Protein AF-A0A6J4TCE6-F1 (afdb_monomer)

Nearest PDB structures (foldseek):
  4rl4-assembly1_A  TM=4.981E-01  e=7.342E+00  Helicobacter pylori 26695

Solvent-accessible surface area (backbone atoms only — not comparable to full-atom values): 7378 Å² total; per-residue (Å²): 122,84,50,69,46,68,66,43,59,76,55,33,56,50,22,60,75,76,35,72,90,53,76,41,52,65,33,42,35,32,69,86,79,84,70,73,50,76,53,98,69,26,41,35,40,54,58,34,44,48,36,37,70,68,44,58,38,34,41,30,35,34,49,32,86,80,70,67,29,43,32,42,38,38,38,30,57,70,52,76,53,87,56,92,84,62,79,78,52,74,54,62,41,84,57,83,63,72,67,58,50,38,36,32,35,31,52,40,98,84,68,49,76,42,75,42,79,35,91,74,49,62,72,73,73,73,114

Secondary structure (DSSP, 8-state):
---EEES-HHHHHHHHHH-TTS--SEEEB------EEEETTEEEEEEEEEEBSS-EEEEEEEEETTS--EEEEEEEGGGGS--TT----PPPTTS---SEEEEEEEE-TTSSEEEEE-TT-TTTT--

pLDDT: mean 88.57, std 7.96, range [54.41, 96.56]

Radius of gyration: 15.17 Å; Cα contacts (8 Å, |Δi|>4): 244; chains: 1; bounding box: 32×31×37 Å

Sequence (127 aa):
KKGALLHYEPLRKIGELAFAKRNFDEIYFAELKDRFDIRDREIIINRMAIESTVLTLFIEGVYSLRGKTDISIQVPLSNIKSREDYLLKNKEGDAKGGASIFVRGTPGDDGNIKFKLDLFKKFRKKK

Organism: NCBI:txid481133

Foldseek 3Di:
DWDKDAQPPVVVVVCVVQPVPDDPRIKTWADDDDDWDDDPQKTFGDWAWIFILQFIKIKGWIDHPVQATKIKIWGAPCSNDDCPPPDRHGDGSPDDSPDTWIWIWGQDPVRHTDIDTDPPPVVVVVD

Mean predicted aligned error: 5.18 Å

Structure (mmCIF, N/CA/C/O backbone):
data_AF-A0A6J4TCE6-F1
#
_entry.id   AF-A0A6J4TCE6-F1
#
loop_
_atom_site.group_PDB
_atom_site.id
_atom_site.type_symbol
_atom_site.label_atom_id
_atom_site.label_alt_id
_atom_site.label_comp_id
_atom_site.label_asym_id
_atom_site.label_entity_id
_atom_site.label_seq_id
_atom_site.pdbx_PDB_ins_code
_atom_site.Cartn_x
_atom_site.Cartn_y
_atom_site.Cartn_z
_atom_site.occupancy
_atom_site.B_iso_or_equiv
_atom_site.auth_seq_id
_atom_site.auth_comp_id
_atom_site.auth_asym_id
_atom_site.auth_atom_id
_atom_site.pdbx_PDB_model_num
ATOM 1 N N . LYS A 1 1 ? -5.236 -18.633 -10.520 1.00 55.47 1 LYS A N 1
ATOM 2 C CA . LYS A 1 1 ? -5.986 -17.529 -11.189 1.00 55.47 1 LYS A CA 1
ATOM 3 C C . LYS A 1 1 ? -5.024 -16.357 -11.430 1.00 55.47 1 LYS A C 1
ATOM 5 O O . LYS A 1 1 ? -4.129 -16.201 -10.613 1.00 55.47 1 LYS A O 1
ATOM 10 N N . LYS A 1 2 ? -5.167 -15.574 -12.515 1.00 76.38 2 LYS A N 1
ATOM 11 C CA . LYS A 1 2 ? -4.295 -14.421 -12.846 1.00 76.38 2 LYS A CA 1
ATOM 12 C C . LYS A 1 2 ? -4.974 -13.108 -12.429 1.00 76.38 2 LYS A C 1
ATOM 14 O O . LYS A 1 2 ? -5.712 -12.533 -13.219 1.00 76.38 2 LYS A O 1
ATOM 19 N N . GLY A 1 3 ? -4.810 -12.693 -11.173 1.00 89.00 3 GLY A N 1
ATOM 20 C CA . GLY A 1 3 ? -5.338 -11.401 -10.716 1.00 89.00 3 GLY A CA 1
ATOM 21 C C . GLY A 1 3 ? -4.624 -10.254 -11.430 1.00 89.00 3 GLY A C 1
ATOM 22 O O . GLY A 1 3 ? -3.404 -10.320 -11.595 1.00 89.00 3 GLY A O 1
ATOM 23 N N . ALA A 1 4 ? -5.365 -9.231 -11.859 1.00 94.06 4 ALA A N 1
ATOM 24 C CA . ALA A 1 4 ? -4.794 -8.088 -12.561 1.00 94.06 4 ALA A CA 1
ATOM 25 C C . ALA A 1 4 ? -5.523 -6.777 -12.242 1.00 94.06 4 ALA A C 1
ATOM 27 O O . ALA A 1 4 ? -6.726 -6.774 -11.981 1.00 94.06 4 ALA A O 1
ATOM 28 N N . LEU A 1 5 ? -4.782 -5.672 -12.303 1.00 94.69 5 LEU A N 1
ATOM 29 C CA . LEU A 1 5 ? -5.320 -4.319 -12.413 1.00 94.69 5 LEU A CA 1
ATOM 30 C C . LEU A 1 5 ? -4.949 -3.790 -13.796 1.00 94.69 5 LEU A C 1
ATOM 32 O O . LEU A 1 5 ? -3.765 -3.668 -14.111 1.00 94.69 5 LEU A O 1
ATOM 36 N N . LEU A 1 6 ? -5.964 -3.506 -14.608 1.00 95.44 6 LEU A N 1
ATOM 37 C CA . LEU A 1 6 ? -5.809 -3.011 -15.973 1.00 95.44 6 LEU A CA 1
ATOM 38 C C . LEU A 1 6 ? -6.203 -1.537 -16.007 1.00 95.44 6 LEU A C 1
ATOM 40 O O . LEU A 1 6 ? -7.273 -1.175 -15.518 1.00 95.44 6 LEU A O 1
ATOM 44 N N . HIS A 1 7 ? -5.325 -0.698 -16.547 1.00 94.88 7 HIS A N 1
ATOM 45 C CA . HIS A 1 7 ? -5.497 0.745 -16.712 1.00 94.88 7 HIS A CA 1
ATOM 46 C C . HIS A 1 7 ? -5.972 1.464 -15.437 1.00 94.88 7 HIS A C 1
ATOM 48 O O . HIS A 1 7 ? -6.775 2.395 -15.479 1.00 94.88 7 HIS A O 1
ATOM 54 N N . TYR A 1 8 ? -5.485 1.028 -14.271 1.00 95.56 8 TYR A N 1
ATOM 55 C CA . TYR A 1 8 ? -5.890 1.603 -12.992 1.00 95.56 8 TYR A CA 1
ATOM 56 C C . TYR A 1 8 ? -5.174 2.936 -12.744 1.00 95.56 8 TYR A C 1
ATOM 58 O O . TYR A 1 8 ? -4.060 2.985 -1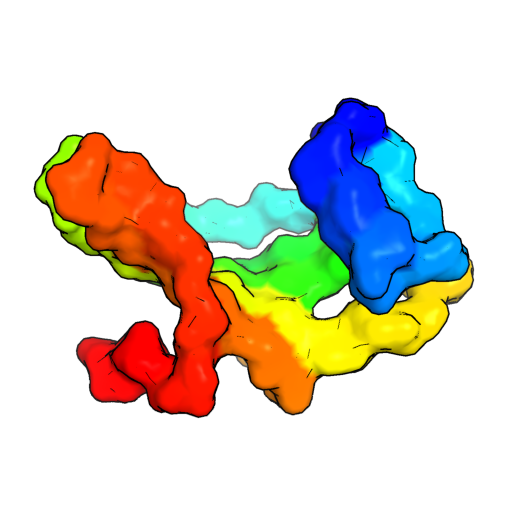2.217 1.00 95.56 8 TYR A O 1
ATOM 66 N N . GLU A 1 9 ? -5.851 4.020 -13.121 1.00 94.00 9 GLU A N 1
ATOM 67 C CA . GLU A 1 9 ? -5.364 5.404 -13.083 1.00 94.00 9 GLU A CA 1
ATOM 68 C C . GLU A 1 9 ? -4.566 5.792 -11.827 1.00 94.00 9 GLU A C 1
ATOM 70 O O . GLU A 1 9 ? -3.481 6.361 -11.972 1.00 94.00 9 GLU A O 1
ATOM 75 N N . PRO A 1 10 ? -5.006 5.473 -10.591 1.00 91.38 10 PRO A N 1
ATOM 76 C CA . PRO A 1 10 ? -4.239 5.844 -9.405 1.00 91.38 10 PRO A CA 1
ATOM 77 C C . PRO A 1 10 ? -2.820 5.261 -9.384 1.00 91.38 10 PRO A C 1
ATOM 79 O O . PRO A 1 10 ? -1.883 5.951 -8.990 1.00 91.38 10 PRO A O 1
ATOM 82 N N . LEU A 1 11 ? -2.639 4.012 -9.826 1.00 91.69 11 LEU A N 1
ATOM 83 C CA . LEU A 1 11 ? -1.314 3.389 -9.885 1.00 91.69 11 LEU A CA 1
ATOM 84 C C . LEU A 1 11 ? -0.503 3.858 -11.099 1.00 91.69 11 LEU A C 1
ATOM 86 O O . LEU A 1 11 ? 0.713 3.978 -10.970 1.00 91.69 11 LEU A O 1
ATOM 90 N N . A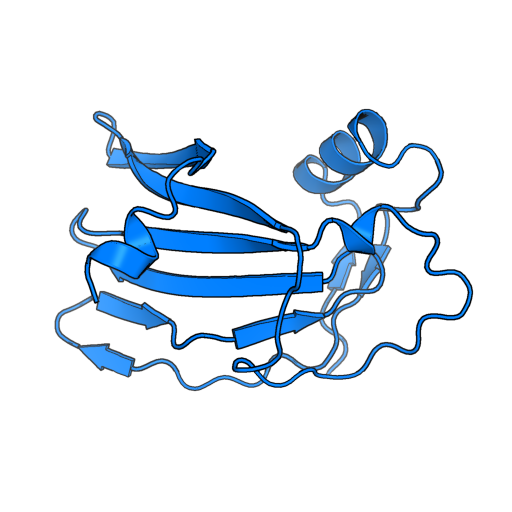RG A 1 12 ? -1.145 4.190 -12.228 1.00 92.75 12 ARG A N 1
ATOM 91 C CA . ARG A 1 12 ? -0.467 4.788 -13.396 1.00 92.75 12 ARG A CA 1
ATOM 92 C C . ARG A 1 12 ? 0.190 6.117 -13.036 1.00 92.75 12 ARG A C 1
ATOM 94 O O . ARG A 1 12 ? 1.387 6.276 -13.246 1.00 92.75 12 ARG A O 1
ATOM 101 N N . LYS A 1 13 ? -0.547 7.006 -12.360 1.00 91.56 13 LYS A N 1
ATOM 102 C CA . LYS A 1 13 ? -0.025 8.299 -11.880 1.00 91.56 13 LYS A CA 1
ATOM 103 C C . LYS A 1 13 ? 1.147 8.133 -10.910 1.00 91.56 13 LYS A C 1
ATOM 105 O O . LYS A 1 13 ? 2.120 8.874 -10.980 1.00 91.56 13 LYS A O 1
ATOM 110 N N . ILE A 1 14 ? 1.091 7.142 -10.015 1.00 87.69 14 ILE A N 1
ATOM 111 C CA . ILE A 1 14 ? 2.226 6.820 -9.132 1.00 87.69 14 ILE A CA 1
ATOM 112 C C . ILE A 1 14 ? 3.429 6.325 -9.950 1.00 87.69 14 ILE A C 1
ATOM 114 O O . ILE A 1 14 ? 4.565 6.708 -9.664 1.00 87.69 14 ILE A O 1
ATOM 118 N N . GLY A 1 15 ? 3.184 5.494 -10.965 1.00 89.12 15 GLY A N 1
ATOM 119 C CA . GLY A 1 15 ? 4.193 5.026 -11.911 1.00 89.12 15 GLY A CA 1
ATOM 120 C C . GLY A 1 15 ? 4.889 6.173 -12.641 1.00 89.12 15 GLY A C 1
ATOM 121 O O . GLY A 1 15 ? 6.112 6.242 -12.626 1.00 89.12 15 GLY A O 1
ATOM 122 N N . GLU A 1 16 ? 4.137 7.119 -13.196 1.00 89.19 16 GLU A N 1
ATOM 123 C CA . GLU A 1 16 ? 4.677 8.301 -13.882 1.00 89.19 16 GLU A CA 1
ATOM 124 C C . GLU A 1 16 ? 5.547 9.166 -12.959 1.00 89.19 16 GLU A C 1
ATOM 126 O O . GLU A 1 16 ? 6.621 9.615 -13.355 1.00 89.19 16 GLU A O 1
ATOM 131 N N . LEU A 1 17 ? 5.118 9.349 -11.705 1.00 87.62 17 LEU A N 1
ATOM 132 C CA . LEU A 1 17 ? 5.820 10.186 -10.728 1.00 87.62 17 LEU A CA 1
ATOM 133 C C . LEU A 1 17 ? 7.108 9.549 -10.184 1.00 87.62 17 LEU A C 1
ATOM 135 O O . LEU A 1 17 ? 8.091 10.254 -9.965 1.00 87.62 17 LEU A O 1
ATOM 139 N N . ALA A 1 18 ? 7.108 8.240 -9.914 1.00 84.88 18 ALA A N 1
ATOM 140 C CA . ALA A 1 18 ? 8.184 7.575 -9.165 1.00 84.88 18 ALA A CA 1
ATOM 141 C C . ALA A 1 18 ? 8.923 6.470 -9.944 1.00 84.88 18 ALA A C 1
ATOM 143 O O . ALA A 1 18 ? 9.987 6.022 -9.516 1.00 84.88 18 ALA A O 1
ATOM 144 N N . PHE A 1 19 ? 8.383 6.021 -11.079 1.00 88.56 19 PHE A N 1
ATOM 145 C CA . PHE A 1 19 ? 8.870 4.877 -11.855 1.00 88.56 19 PHE A CA 1
ATOM 146 C C . PHE A 1 19 ? 8.710 5.102 -13.370 1.00 88.56 19 PHE A C 1
ATOM 148 O O . PHE A 1 19 ? 8.250 4.208 -14.074 1.00 88.56 19 PHE A O 1
ATOM 155 N N . ALA A 1 20 ? 9.119 6.268 -13.885 1.00 81.06 20 ALA A N 1
ATOM 156 C CA . ALA A 1 20 ? 8.849 6.718 -15.261 1.00 81.06 20 ALA A CA 1
ATOM 157 C C . ALA A 1 20 ? 9.193 5.718 -16.391 1.00 81.06 20 ALA A C 1
ATOM 159 O O . ALA A 1 20 ? 8.649 5.811 -17.485 1.00 81.06 20 ALA A O 1
ATOM 160 N N . LYS A 1 21 ? 10.093 4.754 -16.148 1.00 85.25 21 LYS A N 1
ATOM 161 C CA . LYS A 1 21 ? 10.488 3.712 -17.115 1.00 85.25 21 LYS A CA 1
ATOM 162 C C . LYS A 1 21 ? 9.732 2.382 -16.962 1.00 85.25 21 LYS A C 1
ATOM 164 O O . LYS A 1 21 ? 10.114 1.396 -17.584 1.00 85.25 21 LYS A O 1
ATOM 169 N N . ARG A 1 22 ? 8.716 2.303 -16.100 1.00 89.50 22 ARG A N 1
ATOM 170 C CA . ARG A 1 22 ? 7.975 1.069 -15.800 1.00 89.50 22 ARG A CA 1
ATOM 171 C C . ARG A 1 22 ? 6.542 1.168 -16.308 1.00 89.50 22 ARG A C 1
ATOM 173 O O . ARG A 1 22 ? 5.870 2.163 -16.069 1.00 89.50 22 ARG A O 1
ATOM 180 N N . ASN A 1 23 ? 6.067 0.104 -16.950 1.00 90.00 23 ASN A N 1
ATOM 181 C CA . ASN A 1 23 ? 4.689 0.015 -17.417 1.00 90.00 23 ASN A CA 1
ATOM 182 C C . ASN A 1 23 ? 3.738 -0.320 -16.250 1.00 90.00 23 ASN A C 1
ATOM 184 O O . ASN A 1 23 ? 3.879 -1.371 -15.627 1.00 90.00 23 ASN A O 1
ATOM 188 N N . PHE A 1 24 ? 2.792 0.577 -15.964 1.00 93.81 24 PHE A N 1
ATOM 189 C CA . PHE A 1 24 ? 1.728 0.413 -14.963 1.00 93.81 24 PHE A CA 1
ATOM 190 C C . PHE A 1 24 ? 0.332 0.229 -15.590 1.00 93.81 24 PHE A C 1
ATOM 192 O O . PHE A 1 24 ? -0.661 0.216 -14.863 1.00 93.81 24 PHE A O 1
ATOM 199 N N . ASP A 1 25 ? 0.237 0.077 -16.914 1.00 93.06 25 ASP A N 1
ATOM 200 C CA . ASP A 1 25 ? -1.030 -0.136 -17.620 1.00 93.06 25 ASP A CA 1
ATOM 201 C C . ASP A 1 25 ? -1.612 -1.520 -17.323 1.00 93.06 25 ASP A C 1
ATOM 203 O O . ASP A 1 25 ? -2.819 -1.653 -17.150 1.00 93.06 25 ASP A O 1
ATOM 207 N N . GLU A 1 26 ? -0.763 -2.541 -17.199 1.00 93.44 26 GLU A N 1
ATOM 208 C CA . GLU A 1 26 ? -1.184 -3.905 -16.883 1.00 93.44 26 GLU A CA 1
ATOM 209 C C . GLU A 1 26 ? -0.372 -4.470 -15.717 1.00 93.44 26 GLU A C 1
ATOM 211 O O . GLU A 1 26 ? 0.797 -4.849 -15.840 1.00 93.44 26 GLU A O 1
ATOM 216 N N . ILE A 1 27 ? -1.004 -4.533 -14.548 1.00 93.50 27 ILE A N 1
ATOM 217 C CA . ILE A 1 27 ? -0.368 -5.017 -13.327 1.00 93.50 27 ILE A CA 1
ATOM 218 C C . ILE A 1 27 ? -0.907 -6.403 -13.022 1.00 93.50 27 ILE A C 1
ATOM 220 O O . ILE A 1 27 ? -2.054 -6.540 -12.602 1.00 93.50 27 ILE A O 1
ATOM 224 N N . TYR A 1 28 ? -0.070 -7.424 -13.182 1.00 93.56 28 TYR A N 1
ATOM 225 C CA . TYR A 1 28 ? -0.418 -8.803 -12.848 1.00 93.56 28 TYR A CA 1
ATOM 226 C C . TYR A 1 28 ? 0.134 -9.168 -11.480 1.00 93.56 28 TYR A C 1
ATOM 228 O O . TYR A 1 28 ? 1.249 -8.779 -11.129 1.00 93.56 28 TYR A O 1
ATOM 236 N N . PHE A 1 29 ? -0.633 -9.946 -10.725 1.00 93.62 29 PHE A N 1
ATOM 237 C CA . PHE A 1 29 ? -0.271 -10.388 -9.385 1.00 93.62 29 PHE A CA 1
ATOM 238 C C . PHE A 1 29 ? 0.077 -11.871 -9.370 1.00 93.62 29 PHE A C 1
ATOM 240 O O . PHE A 1 29 ? -0.531 -12.682 -10.076 1.00 93.62 29 PHE A O 1
ATOM 247 N N . ALA A 1 30 ? 1.046 -12.223 -8.526 1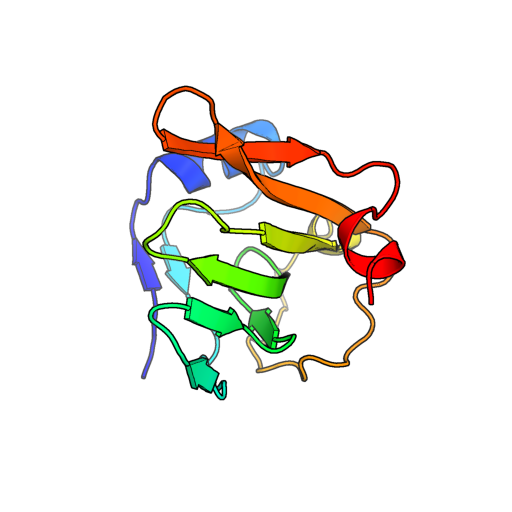.00 92.44 30 ALA A N 1
ATOM 248 C CA . ALA A 1 30 ? 1.195 -13.596 -8.080 1.00 92.44 30 ALA A CA 1
ATOM 249 C C . ALA A 1 30 ? -0.084 -14.024 -7.334 1.00 92.44 30 ALA A C 1
ATOM 251 O O . ALA A 1 30 ? -0.918 -13.195 -6.955 1.00 92.44 30 ALA A O 1
ATOM 252 N N . GLU A 1 31 ? -0.275 -15.327 -7.146 1.00 89.88 31 GLU A N 1
ATOM 253 C CA . GLU A 1 31 ? -1.467 -15.830 -6.469 1.00 89.88 31 GLU A CA 1
ATOM 254 C C . GLU A 1 31 ? -1.547 -15.323 -5.021 1.00 89.88 31 GLU A C 1
ATOM 256 O O . GLU A 1 31 ? -0.800 -15.762 -4.153 1.00 89.88 31 GLU A O 1
ATOM 261 N N . LEU A 1 32 ? -2.512 -14.447 -4.742 1.00 86.44 32 LEU A N 1
ATOM 262 C CA . LEU A 1 32 ? -2.761 -13.961 -3.391 1.00 86.44 32 LEU A CA 1
ATOM 263 C C . LEU A 1 32 ? -3.355 -15.085 -2.538 1.00 86.44 32 LEU A C 1
ATOM 265 O O . LEU A 1 32 ? -4.522 -15.447 -2.691 1.00 86.44 32 LEU A O 1
ATOM 269 N N . LYS A 1 33 ? -2.540 -15.626 -1.633 1.00 82.25 33 LYS A N 1
ATOM 270 C CA . LYS A 1 33 ? -2.948 -16.629 -0.653 1.00 82.25 33 LYS A CA 1
ATOM 271 C C . LYS A 1 33 ? -2.653 -16.100 0.741 1.00 82.25 33 LYS A C 1
ATOM 273 O O . LYS A 1 33 ? -1.492 -15.975 1.114 1.00 82.25 33 LYS A O 1
ATOM 278 N N . ASP A 1 34 ? -3.707 -15.813 1.493 1.00 80.75 34 ASP A N 1
ATOM 279 C CA . ASP A 1 34 ? -3.594 -15.349 2.872 1.00 80.75 34 ASP A CA 1
ATOM 280 C C . ASP A 1 34 ? -4.748 -15.877 3.737 1.00 80.75 34 ASP A C 1
ATOM 282 O O . ASP A 1 34 ? -5.773 -16.339 3.225 1.00 80.75 34 ASP A O 1
ATOM 286 N N . ARG A 1 35 ? -4.561 -15.829 5.056 1.00 85.00 35 ARG A N 1
ATOM 287 C CA . ARG A 1 35 ? -5.570 -16.134 6.065 1.00 85.00 35 ARG A CA 1
ATOM 288 C C . ARG A 1 35 ? -5.964 -14.842 6.770 1.00 85.00 35 ARG A C 1
ATOM 290 O O . ARG A 1 35 ? -5.189 -14.290 7.549 1.00 85.00 35 ARG A O 1
ATOM 297 N N . PHE A 1 36 ? -7.201 -14.421 6.544 1.00 87.56 36 PHE A N 1
ATOM 298 C CA . PHE A 1 36 ? -7.814 -13.329 7.289 1.00 87.56 36 PHE A CA 1
ATOM 299 C C . PHE A 1 36 ? -8.550 -13.878 8.506 1.00 87.56 36 PHE A C 1
ATOM 301 O O . PHE A 1 36 ? -9.345 -14.811 8.377 1.00 87.56 36 PHE A O 1
ATOM 308 N N . ASP A 1 37 ? -8.321 -13.273 9.669 1.00 91.44 37 ASP A N 1
ATOM 309 C CA . ASP A 1 37 ? -9.129 -13.541 10.854 1.00 91.44 37 ASP A CA 1
ATOM 310 C C . ASP A 1 37 ? -10.222 -12.475 10.951 1.00 91.44 37 ASP A C 1
ATOM 312 O O . ASP A 1 37 ? -9.939 -11.278 10.948 1.00 91.44 37 ASP A O 1
ATOM 316 N N . ILE A 1 38 ? -11.482 -12.901 11.019 1.00 91.88 38 ILE A N 1
ATOM 317 C CA . ILE A 1 38 ? -12.628 -11.993 11.120 1.00 91.88 38 ILE A CA 1
ATOM 318 C C . ILE A 1 38 ? -13.212 -12.115 12.519 1.00 91.88 38 ILE A C 1
ATOM 320 O O . ILE A 1 38 ? -13.670 -13.189 12.910 1.00 91.88 38 ILE A O 1
ATOM 324 N N . ARG A 1 39 ? -13.197 -11.019 13.279 1.00 89.38 39 ARG A N 1
ATOM 325 C CA . ARG A 1 39 ? -13.780 -10.940 14.628 1.00 89.38 39 ARG A CA 1
ATOM 326 C C . ARG A 1 39 ? -14.368 -9.553 14.828 1.00 89.38 39 ARG A C 1
ATOM 328 O O . ARG A 1 39 ? -13.785 -8.577 14.383 1.00 89.38 39 ARG A O 1
ATOM 335 N N . ASP A 1 40 ? -15.547 -9.460 15.435 1.00 87.06 40 ASP A N 1
ATOM 336 C CA . ASP A 1 40 ? -16.152 -8.182 15.846 1.00 87.06 40 ASP A CA 1
ATOM 337 C C . ASP A 1 40 ? -16.227 -7.079 14.766 1.00 87.06 40 ASP A C 1
ATOM 339 O O . ASP A 1 40 ? -16.153 -5.887 15.065 1.00 87.06 40 ASP A O 1
ATOM 343 N N . ARG A 1 41 ? -16.468 -7.463 13.499 1.00 90.50 41 ARG A N 1
ATOM 344 C CA . ARG A 1 41 ? -16.504 -6.564 12.313 1.00 90.50 41 ARG A CA 1
ATOM 345 C C . ARG A 1 41 ? -15.153 -5.931 11.972 1.00 90.50 41 ARG A C 1
ATOM 347 O O . ARG A 1 41 ? -15.089 -4.894 11.304 1.00 90.50 41 ARG A O 1
ATOM 354 N N . GLU A 1 42 ? -14.092 -6.579 12.418 1.00 94.25 42 GLU A N 1
ATOM 355 C CA . GLU A 1 42 ? -12.718 -6.292 12.070 1.00 94.25 42 GLU A CA 1
ATOM 356 C C . GLU A 1 42 ? -12.159 -7.456 11.255 1.00 94.25 42 GLU A C 1
ATOM 358 O O . GLU A 1 42 ? -12.393 -8.630 11.550 1.00 94.25 42 GLU A O 1
ATOM 363 N N . ILE A 1 43 ? -11.442 -7.106 10.194 1.00 94.31 43 ILE A N 1
ATOM 364 C CA . ILE A 1 43 ? -10.667 -8.024 9.374 1.00 94.31 43 ILE A CA 1
ATOM 365 C C . ILE A 1 43 ? -9.215 -7.831 9.785 1.00 94.31 43 ILE A C 1
ATOM 367 O O . ILE A 1 43 ? -8.622 -6.777 9.539 1.00 94.31 43 ILE A O 1
ATOM 371 N N . ILE A 1 44 ? -8.650 -8.843 10.426 1.00 94.75 44 ILE A N 1
ATOM 372 C CA . ILE A 1 44 ? -7.245 -8.879 10.804 1.00 94.75 44 ILE A CA 1
ATOM 373 C C . ILE A 1 44 ? -6.469 -9.385 9.593 1.00 94.75 44 ILE A C 1
ATOM 375 O O . ILE A 1 44 ? -6.640 -10.517 9.134 1.00 94.75 44 ILE A O 1
ATOM 379 N N . ILE A 1 45 ? -5.629 -8.503 9.070 1.00 93.69 45 ILE A N 1
ATOM 380 C CA . ILE A 1 45 ? -4.723 -8.761 7.963 1.00 93.69 45 ILE A CA 1
ATOM 381 C C . ILE A 1 45 ? -3.403 -9.193 8.583 1.00 93.69 45 ILE A C 1
ATOM 383 O O . ILE A 1 45 ? -2.611 -8.369 9.063 1.00 93.69 45 ILE A O 1
ATOM 387 N N . ASN A 1 46 ? -3.190 -10.507 8.596 1.00 92.62 46 ASN A N 1
ATOM 388 C CA . ASN A 1 46 ? -1.892 -11.068 8.917 1.00 92.62 46 ASN A CA 1
ATOM 389 C C . ASN A 1 46 ? -0.861 -10.553 7.913 1.00 92.62 46 ASN A C 1
ATOM 391 O O . ASN A 1 46 ? -1.186 -10.133 6.804 1.00 92.62 46 ASN A O 1
ATOM 395 N N . ARG A 1 47 ? 0.403 -10.502 8.333 1.00 93.06 47 ARG A N 1
ATOM 396 C CA . ARG A 1 47 ? 1.427 -9.942 7.461 1.00 93.06 47 ARG A CA 1
ATOM 397 C C . ARG A 1 47 ? 1.569 -10.817 6.219 1.00 93.06 47 ARG A C 1
ATOM 399 O O . ARG A 1 47 ? 1.974 -11.966 6.341 1.00 93.06 47 ARG A O 1
ATOM 406 N N . MET A 1 48 ? 1.307 -10.243 5.050 1.00 93.31 48 MET A N 1
ATOM 407 C CA . MET A 1 48 ? 1.403 -10.918 3.755 1.00 93.31 48 MET A CA 1
ATOM 408 C C . MET A 1 48 ? 2.248 -10.120 2.768 1.00 93.31 48 MET A C 1
ATOM 410 O O . MET A 1 48 ? 2.321 -8.890 2.849 1.00 93.31 48 MET A O 1
ATOM 414 N N . ALA A 1 49 ? 2.872 -10.818 1.820 1.00 93.69 49 ALA A N 1
ATOM 415 C CA . ALA A 1 49 ? 3.511 -10.200 0.669 1.00 93.69 49 ALA A CA 1
ATOM 416 C C . ALA A 1 49 ? 2.534 -10.166 -0.515 1.00 93.69 49 ALA A C 1
ATOM 418 O O . ALA A 1 49 ? 1.902 -11.165 -0.851 1.00 93.69 49 ALA A O 1
ATOM 419 N N . ILE A 1 50 ? 2.434 -9.011 -1.162 1.00 93.69 50 ILE A N 1
ATOM 420 C CA . ILE A 1 50 ? 1.756 -8.833 -2.441 1.00 93.69 50 ILE A CA 1
ATOM 421 C C . ILE A 1 50 ? 2.836 -8.667 -3.494 1.00 93.69 50 ILE A C 1
ATOM 423 O O . ILE A 1 50 ? 3.567 -7.676 -3.518 1.00 93.69 50 ILE A O 1
ATOM 427 N N . GLU A 1 51 ? 2.923 -9.654 -4.371 1.00 93.38 51 GLU A N 1
ATOM 428 C CA . GLU A 1 51 ? 3.872 -9.666 -5.471 1.00 93.38 51 GLU A CA 1
ATOM 429 C C . GLU A 1 51 ? 3.144 -9.345 -6.765 1.00 93.38 51 GLU A C 1
ATOM 431 O O . GLU A 1 51 ? 2.173 -10.010 -7.125 1.00 93.38 51 GLU A O 1
ATOM 436 N N . SER A 1 52 ? 3.616 -8.317 -7.462 1.00 93.56 52 SER A N 1
ATOM 437 C CA . SER A 1 52 ? 3.114 -7.932 -8.777 1.00 93.56 52 SER A CA 1
ATOM 438 C C . SER A 1 52 ? 4.250 -7.726 -9.771 1.00 93.56 52 SER A C 1
ATOM 440 O O . SER A 1 52 ? 5.415 -7.589 -9.379 1.00 93.56 52 SER A O 1
ATOM 442 N N . THR A 1 53 ? 3.905 -7.658 -11.056 1.00 92.25 53 THR A N 1
ATOM 443 C CA . THR A 1 53 ? 4.835 -7.310 -12.141 1.00 92.25 53 THR A CA 1
ATOM 444 C C . THR A 1 53 ? 5.525 -5.971 -11.896 1.00 92.25 53 THR A C 1
ATOM 446 O O . THR A 1 53 ? 6.688 -5.807 -12.255 1.00 92.25 53 THR A O 1
ATOM 449 N N . VAL A 1 54 ? 4.856 -5.030 -11.217 1.00 92.06 54 VAL A N 1
ATOM 450 C CA . VAL A 1 54 ? 5.388 -3.678 -11.006 1.00 92.06 54 VAL A CA 1
ATOM 451 C C . VAL A 1 54 ? 5.983 -3.447 -9.626 1.00 92.06 54 VAL A C 1
ATOM 453 O O . VAL A 1 54 ? 7.007 -2.781 -9.525 1.00 92.06 54 VAL A O 1
ATOM 456 N N . LEU A 1 55 ? 5.412 -4.001 -8.557 1.00 92.44 55 LEU A N 1
ATOM 457 C CA . LEU A 1 55 ? 5.834 -3.748 -7.171 1.00 92.44 55 LEU A CA 1
ATOM 458 C C . LEU A 1 55 ? 5.729 -5.000 -6.290 1.00 92.44 55 LEU A C 1
ATOM 460 O O . LEU A 1 55 ? 4.827 -5.820 -6.451 1.00 92.44 55 LEU A O 1
ATOM 464 N N . THR A 1 56 ? 6.650 -5.131 -5.340 1.00 93.56 56 THR A N 1
ATOM 465 C CA . THR A 1 56 ? 6.478 -5.960 -4.143 1.00 93.56 56 THR A CA 1
ATOM 466 C C . THR A 1 56 ? 5.965 -5.071 -3.015 1.00 93.56 56 THR A C 1
ATOM 468 O O . THR A 1 56 ? 6.559 -4.028 -2.752 1.00 93.56 56 THR A O 1
ATOM 471 N N . LEU A 1 57 ? 4.915 -5.473 -2.310 1.00 95.19 57 LEU A N 1
ATOM 472 C CA . LEU A 1 57 ? 4.411 -4.788 -1.117 1.00 95.19 57 LEU A CA 1
ATOM 473 C C . LEU A 1 57 ? 4.279 -5.789 0.029 1.00 95.19 57 LEU A C 1
ATOM 475 O O . LEU A 1 57 ? 4.044 -6.966 -0.217 1.00 95.19 57 LEU A O 1
ATOM 479 N N . PHE A 1 58 ? 4.376 -5.331 1.274 1.00 95.12 58 PHE A N 1
ATOM 480 C CA . PHE A 1 58 ? 3.920 -6.121 2.422 1.00 95.12 58 PHE A CA 1
ATOM 481 C C . PHE A 1 58 ? 2.814 -5.375 3.145 1.00 95.12 58 PHE A C 1
ATOM 483 O O . PHE A 1 58 ? 2.957 -4.179 3.397 1.00 95.12 58 PHE A O 1
ATOM 490 N N . ILE A 1 59 ? 1.741 -6.075 3.492 1.00 94.75 59 ILE A N 1
ATOM 491 C CA . ILE A 1 59 ? 0.578 -5.494 4.165 1.00 94.75 59 ILE A CA 1
ATOM 492 C C . ILE A 1 59 ? 0.335 -6.248 5.466 1.00 94.75 59 ILE A C 1
ATOM 494 O O . ILE A 1 59 ? 0.438 -7.468 5.500 1.00 94.75 59 ILE A O 1
ATOM 498 N N . GLU A 1 60 ? 0.049 -5.514 6.536 1.00 94.88 60 GLU A N 1
ATOM 499 C CA . GLU A 1 60 ? -0.418 -6.041 7.820 1.00 94.88 60 GLU A CA 1
ATOM 500 C C . GLU A 1 60 ? -1.322 -5.004 8.487 1.00 94.88 60 GLU A C 1
ATOM 502 O O . GLU A 1 60 ? -1.151 -3.804 8.261 1.00 94.88 60 GLU A O 1
ATOM 507 N N . GLY A 1 61 ? -2.279 -5.428 9.310 1.00 94.88 61 GLY A N 1
ATOM 508 C CA . GLY A 1 61 ? -3.152 -4.469 9.979 1.00 94.88 61 GLY A CA 1
ATOM 509 C C . GLY A 1 61 ? -4.504 -4.994 10.404 1.00 94.88 61 GLY A C 1
ATOM 510 O O . GLY A 1 61 ? -4.781 -6.187 10.363 1.00 94.88 61 GLY A O 1
ATOM 511 N N . VAL A 1 62 ? -5.355 -4.054 10.788 1.00 95.25 62 VAL A N 1
ATOM 512 C CA . VAL A 1 62 ? -6.767 -4.284 11.070 1.00 95.25 62 VAL A CA 1
ATOM 513 C C . VAL A 1 62 ? -7.575 -3.365 10.170 1.00 95.25 62 VAL A C 1
ATOM 515 O O . VAL A 1 62 ? -7.374 -2.152 10.172 1.00 95.25 62 VAL A O 1
ATOM 518 N N . TYR A 1 63 ? -8.498 -3.927 9.400 1.00 93.75 63 TYR A N 1
ATOM 519 C CA . TYR A 1 63 ? -9.523 -3.162 8.704 1.00 93.75 63 TYR A CA 1
ATOM 520 C C . TYR A 1 63 ? -10.826 -3.249 9.494 1.00 93.75 63 TYR A C 1
ATOM 522 O O . TYR A 1 63 ? -11.350 -4.338 9.709 1.00 93.75 63 TYR A O 1
ATOM 530 N N . SER A 1 64 ? -11.344 -2.108 9.944 1.00 92.69 64 SER A N 1
ATOM 531 C CA . SER A 1 64 ? -12.507 -2.041 10.827 1.00 92.69 64 SER A CA 1
ATOM 532 C C . SER A 1 64 ? -13.637 -1.262 10.173 1.00 92.69 64 SER A C 1
ATOM 534 O O . SER A 1 64 ? -13.477 -0.095 9.810 1.00 92.69 64 SER A O 1
ATOM 536 N N . LEU A 1 65 ? -14.823 -1.870 10.130 1.00 85.56 65 LEU A N 1
ATOM 537 C CA . LEU A 1 65 ? -16.052 -1.203 9.687 1.00 85.56 65 LEU A CA 1
ATOM 538 C C . LEU A 1 65 ? -16.572 -0.165 10.706 1.00 85.56 65 LEU A C 1
ATOM 540 O O . LEU A 1 65 ? -17.610 0.450 10.483 1.00 85.56 65 LEU A O 1
ATOM 544 N N . ARG A 1 66 ? -15.880 0.020 11.842 1.00 86.94 66 ARG A N 1
ATOM 545 C CA . ARG A 1 66 ? -16.243 0.938 12.939 1.00 86.94 66 ARG A CA 1
ATOM 546 C C . ARG A 1 66 ? -15.225 2.061 13.162 1.00 86.94 66 ARG A C 1
ATOM 548 O O . ARG A 1 66 ? -15.181 2.641 14.242 1.00 86.94 66 ARG A O 1
ATOM 555 N N . GLY A 1 67 ? -14.379 2.348 12.173 1.00 86.50 67 GLY A N 1
ATOM 556 C CA . GLY A 1 67 ? -13.428 3.460 12.266 1.00 86.50 67 GLY A CA 1
ATOM 557 C C . GLY A 1 67 ? -12.229 3.183 13.178 1.00 86.50 67 GLY A C 1
ATOM 558 O O . GLY A 1 67 ? -11.633 4.114 13.706 1.00 86.50 67 GLY A O 1
ATOM 559 N N . LYS A 1 68 ? -11.850 1.912 13.359 1.00 90.69 68 LYS A N 1
ATOM 560 C CA . LYS A 1 68 ? -10.594 1.509 14.024 1.00 90.69 68 LYS A CA 1
ATOM 561 C C . LYS A 1 68 ? -9.553 0.946 13.053 1.00 90.69 68 LYS A C 1
ATOM 563 O O . LYS A 1 68 ? -8.666 0.203 13.456 1.00 90.69 68 LYS A O 1
ATOM 568 N N . THR A 1 69 ? -9.675 1.268 11.765 1.00 94.88 69 THR A N 1
ATOM 569 C CA . THR A 1 69 ? -8.740 0.785 10.746 1.00 94.88 69 THR A CA 1
ATOM 570 C C . THR A 1 69 ? -7.319 1.261 11.055 1.00 94.88 69 THR A C 1
ATOM 572 O O . THR A 1 69 ? -7.077 2.437 11.316 1.00 94.88 69 THR A O 1
ATOM 575 N N . ASP A 1 70 ? -6.365 0.344 11.016 1.00 95.38 70 ASP A N 1
ATOM 576 C CA . ASP A 1 70 ? -4.946 0.627 11.172 1.00 95.38 70 ASP A CA 1
ATOM 577 C C . ASP A 1 70 ? -4.172 -0.357 10.300 1.00 95.38 70 ASP A C 1
ATOM 579 O O . ASP A 1 70 ? -3.978 -1.518 10.662 1.00 95.38 70 ASP A O 1
ATOM 583 N N . ILE A 1 71 ? -3.804 0.093 9.102 1.00 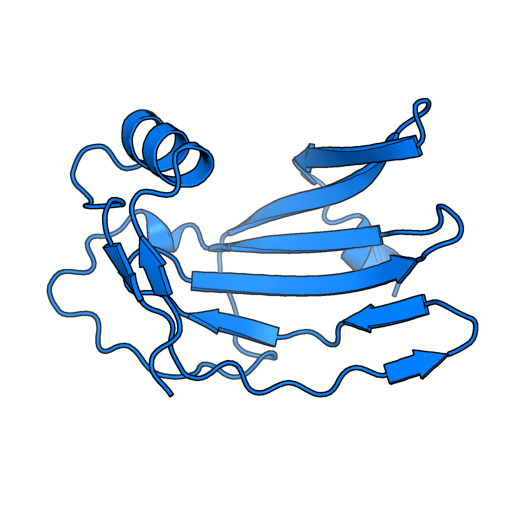95.94 71 ILE A N 1
ATOM 584 C CA . ILE A 1 71 ? -3.149 -0.731 8.085 1.00 95.94 71 ILE A CA 1
ATOM 585 C C . ILE A 1 71 ? -1.749 -0.191 7.847 1.00 95.94 71 ILE A C 1
ATOM 587 O O . ILE A 1 71 ? -1.564 1.000 7.607 1.00 95.94 71 ILE A O 1
ATOM 591 N N . SER A 1 72 ? -0.763 -1.076 7.864 1.00 96.56 72 SER A N 1
ATOM 592 C CA . SER A 1 72 ? 0.622 -0.796 7.516 1.00 96.56 72 SER A CA 1
ATOM 593 C C . SER A 1 72 ? 0.951 -1.416 6.165 1.00 96.56 72 SER A C 1
ATOM 595 O O . SER A 1 72 ? 0.792 -2.617 5.962 1.00 96.56 72 SER A O 1
ATOM 597 N N . ILE A 1 73 ? 1.471 -0.593 5.261 1.00 96.06 73 ILE A N 1
ATOM 598 C CA . ILE A 1 73 ? 1.969 -0.981 3.946 1.00 96.06 73 ILE A CA 1
ATOM 599 C C . ILE A 1 73 ? 3.468 -0.695 3.920 1.00 96.06 73 ILE A C 1
ATOM 601 O O . ILE A 1 73 ? 3.906 0.449 4.036 1.00 96.06 73 ILE A O 1
ATOM 605 N N . GLN A 1 74 ? 4.271 -1.737 3.761 1.00 95.88 74 GLN A N 1
ATOM 606 C CA . GLN A 1 74 ? 5.709 -1.637 3.562 1.00 95.88 74 GLN A CA 1
ATOM 607 C C . GLN A 1 74 ? 6.020 -1.707 2.065 1.00 95.88 74 GLN A C 1
ATOM 609 O O . GLN A 1 74 ? 5.675 -2.682 1.396 1.00 95.88 74 GLN A O 1
ATOM 614 N N . VAL A 1 75 ? 6.733 -0.698 1.567 1.00 94.44 75 VAL A N 1
ATOM 615 C CA . VAL A 1 75 ? 7.207 -0.587 0.185 1.00 94.44 75 VAL A CA 1
ATOM 616 C C . VAL A 1 75 ? 8.738 -0.698 0.179 1.00 94.44 75 VAL A C 1
ATOM 618 O O . VAL A 1 75 ? 9.424 0.266 0.534 1.00 94.44 75 VAL A O 1
ATOM 621 N N . PRO A 1 76 ? 9.313 -1.856 -0.185 1.00 94.62 76 PRO A N 1
ATOM 622 C CA . PRO A 1 76 ? 10.756 -2.020 -0.337 1.00 94.62 76 PRO A CA 1
ATOM 623 C C . PRO A 1 76 ? 11.371 -1.020 -1.317 1.00 94.62 76 PRO A C 1
ATOM 625 O O . PRO A 1 76 ? 10.880 -0.853 -2.431 1.00 94.62 76 PRO A O 1
ATOM 628 N N . LEU A 1 77 ? 12.503 -0.413 -0.948 1.00 92.69 77 LEU A N 1
ATOM 629 C CA . LEU A 1 77 ? 13.274 0.457 -1.848 1.00 92.69 77 LEU A CA 1
ATOM 630 C C . LEU A 1 77 ? 13.877 -0.324 -3.025 1.00 92.69 77 LEU A C 1
ATOM 632 O O . LEU A 1 77 ? 14.159 0.249 -4.074 1.00 92.69 77 LEU A O 1
ATOM 636 N N . SER A 1 78 ? 14.022 -1.646 -2.890 1.00 90.56 78 SER A N 1
ATOM 637 C CA . SER A 1 78 ? 14.406 -2.528 -3.995 1.00 90.56 78 SER A CA 1
ATOM 638 C C . SER A 1 78 ? 13.428 -2.472 -5.171 1.00 90.56 78 SER A C 1
ATOM 640 O O . SER A 1 78 ? 13.845 -2.764 -6.288 1.00 90.56 78 SER A O 1
ATOM 642 N N . ASN A 1 79 ? 12.181 -2.027 -4.961 1.00 91.19 79 ASN A N 1
ATOM 643 C CA . ASN A 1 79 ? 11.217 -1.796 -6.036 1.00 91.19 79 ASN A CA 1
ATOM 644 C C . ASN A 1 79 ? 11.678 -0.741 -7.051 1.00 91.19 79 ASN A C 1
ATOM 646 O O . ASN A 1 79 ? 11.150 -0.733 -8.156 1.00 91.19 79 ASN A O 1
ATOM 650 N N . ILE A 1 80 ? 12.622 0.145 -6.719 1.00 88.00 80 ILE A N 1
ATOM 651 C CA . ILE A 1 80 ? 13.147 1.159 -7.655 1.00 88.00 80 ILE A CA 1
ATOM 652 C C . ILE A 1 80 ? 13.993 0.510 -8.761 1.00 88.00 80 ILE A C 1
ATOM 654 O O . ILE A 1 80 ? 14.067 1.027 -9.873 1.00 88.00 80 ILE A O 1
ATOM 658 N N . LYS A 1 81 ? 14.596 -0.654 -8.492 1.00 86.25 81 LYS A N 1
ATOM 659 C CA . LYS A 1 81 ? 15.408 -1.384 -9.475 1.00 86.25 81 LYS A CA 1
ATOM 660 C C . LYS A 1 81 ? 14.542 -1.921 -10.620 1.00 86.25 81 LYS A C 1
ATOM 662 O O . LYS A 1 81 ? 13.360 -2.195 -10.416 1.00 86.25 81 LYS A O 1
ATOM 667 N N . SER A 1 82 ? 15.130 -2.088 -11.811 1.00 81.50 82 SER A N 1
ATOM 668 C CA . SER A 1 82 ? 14.433 -2.704 -12.953 1.00 81.50 82 SER A CA 1
ATOM 669 C C . SER A 1 82 ? 13.948 -4.124 -12.618 1.00 81.50 82 SER A C 1
ATOM 671 O O . SER A 1 82 ? 14.502 -4.794 -11.743 1.00 81.50 82 SER A O 1
ATOM 673 N N . ARG A 1 83 ? 12.879 -4.556 -13.295 1.00 79.62 83 ARG A N 1
ATOM 674 C CA . ARG A 1 83 ? 12.219 -5.860 -13.114 1.00 79.62 83 ARG A CA 1
ATOM 675 C C . ARG A 1 83 ? 12.136 -6.6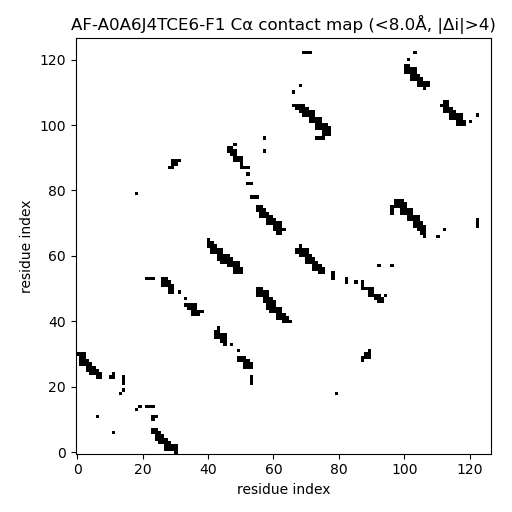67 -14.415 1.00 79.62 83 ARG A C 1
ATOM 677 O O . ARG A 1 83 ? 11.313 -7.569 -14.489 1.00 79.62 83 ARG A O 1
ATOM 684 N N . GLU A 1 84 ? 12.970 -6.346 -15.406 1.00 70.44 84 GLU A N 1
ATOM 685 C CA . GLU A 1 84 ? 12.977 -6.966 -16.746 1.00 70.44 84 GLU A CA 1
ATOM 686 C C . GLU A 1 84 ? 13.010 -8.508 -16.707 1.00 70.44 84 GLU A C 1
ATOM 688 O O . GLU A 1 84 ? 12.265 -9.134 -17.453 1.00 70.44 84 GLU A O 1
ATOM 693 N N . ASP A 1 85 ? 13.716 -9.111 -15.740 1.00 66.94 85 ASP A N 1
ATOM 694 C CA . ASP A 1 85 ? 13.786 -10.574 -15.550 1.00 66.94 85 ASP A CA 1
ATOM 695 C C . ASP A 1 85 ? 13.045 -11.076 -14.293 1.00 66.94 85 ASP A C 1
ATOM 697 O O . ASP A 1 85 ? 13.340 -12.142 -13.738 1.00 66.94 85 ASP A O 1
ATOM 701 N N . TYR A 1 86 ? 12.107 -10.292 -13.756 1.00 73.75 86 TYR A N 1
ATOM 702 C CA . TYR A 1 86 ? 11.456 -10.641 -12.497 1.00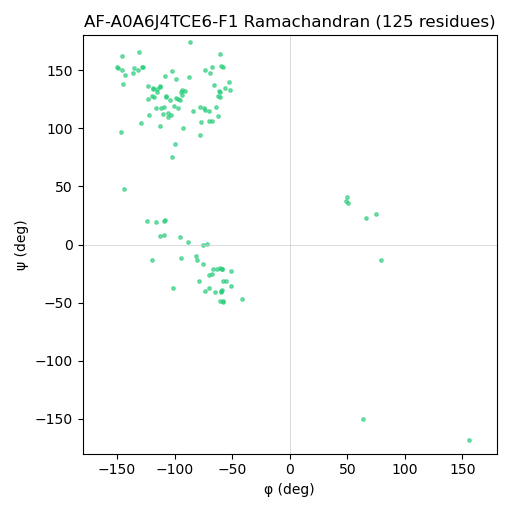 73.75 86 TYR A CA 1
ATOM 703 C C . TYR A 1 86 ? 10.398 -11.733 -12.685 1.00 73.75 86 TYR A C 1
ATOM 705 O O . TYR A 1 86 ? 9.277 -11.482 -13.129 1.00 73.75 86 TYR A O 1
ATOM 713 N N . LEU A 1 87 ? 10.725 -12.952 -12.256 1.00 79.44 87 LEU A N 1
ATOM 714 C CA . LEU A 1 87 ? 9.755 -14.039 -12.179 1.00 79.44 87 LEU A CA 1
ATOM 715 C C . LEU A 1 87 ? 8.743 -13.774 -11.062 1.00 79.44 87 LEU A C 1
ATOM 717 O O . LEU A 1 87 ? 9.076 -13.783 -9.873 1.00 79.44 87 LEU A O 1
ATOM 721 N N . LEU A 1 88 ? 7.488 -13.590 -11.464 1.00 84.69 88 LEU A N 1
ATOM 722 C CA . LEU A 1 88 ? 6.373 -13.385 -10.555 1.00 84.69 88 L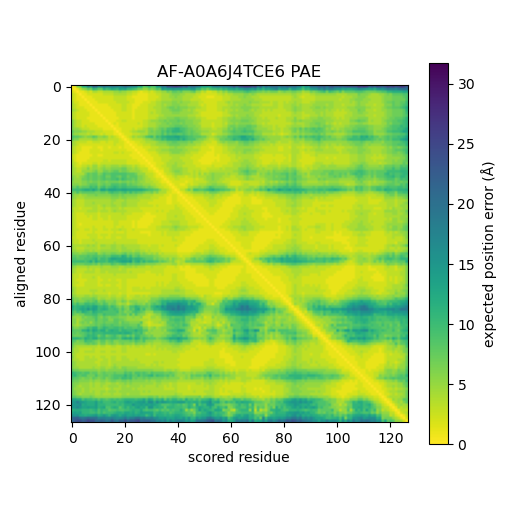EU A CA 1
ATOM 723 C C . LEU A 1 88 ? 6.105 -14.666 -9.754 1.00 84.69 88 LEU A C 1
ATOM 725 O O . LEU A 1 88 ? 5.596 -15.656 -10.279 1.00 84.69 88 LEU A O 1
ATOM 729 N N . LYS A 1 89 ? 6.482 -14.652 -8.475 1.00 85.75 89 LYS A N 1
ATOM 730 C CA . LYS A 1 89 ? 6.325 -15.768 -7.537 1.00 85.75 89 LYS A CA 1
ATOM 731 C C . LYS A 1 89 ? 5.816 -15.242 -6.208 1.00 85.75 89 LYS A C 1
ATOM 733 O O . LYS A 1 89 ? 6.181 -14.138 -5.814 1.00 85.75 89 LYS A O 1
ATOM 738 N N . ASN A 1 90 ? 5.021 -16.048 -5.513 1.00 84.19 90 ASN A N 1
ATOM 739 C CA . ASN A 1 90 ? 4.596 -15.726 -4.158 1.00 84.19 90 ASN A CA 1
ATOM 740 C C . ASN A 1 90 ? 5.803 -15.634 -3.231 1.00 84.19 90 ASN A C 1
ATOM 742 O O . ASN A 1 90 ? 6.662 -16.517 -3.235 1.00 84.19 90 ASN A O 1
ATOM 746 N N . LYS A 1 91 ? 5.848 -14.565 -2.437 1.00 84.44 91 LYS A N 1
ATOM 747 C CA . LYS A 1 91 ? 6.755 -14.455 -1.299 1.00 84.44 91 LYS A CA 1
ATOM 748 C C . LYS A 1 91 ? 5.991 -14.725 -0.015 1.00 84.44 91 LYS A C 1
ATOM 750 O O . LYS A 1 91 ? 4.803 -14.430 0.089 1.00 84.44 91 LYS A O 1
ATOM 755 N N . GLU A 1 92 ? 6.694 -15.278 0.960 1.00 83.00 92 GLU A N 1
ATOM 756 C CA . GLU A 1 92 ? 6.152 -15.470 2.298 1.00 83.00 92 GLU A CA 1
ATOM 757 C C . GLU A 1 92 ? 5.972 -14.115 2.996 1.00 83.00 92 GLU A C 1
ATOM 759 O O . GLU A 1 92 ? 6.708 -13.154 2.750 1.00 83.00 92 GLU A O 1
ATOM 764 N N . GLY A 1 93 ? 4.959 -14.014 3.857 1.00 75.00 93 GLY A N 1
ATOM 765 C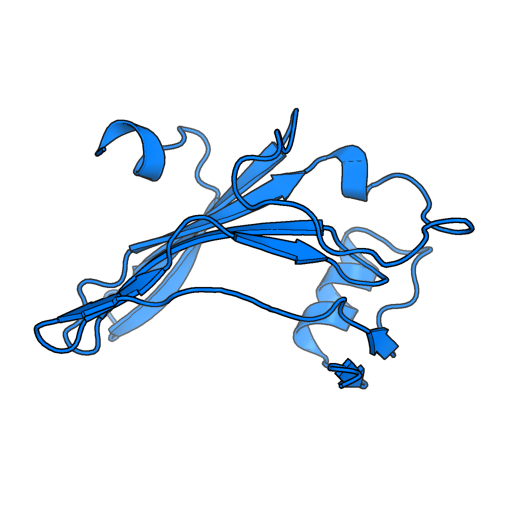 CA . GLY A 1 93 ? 4.637 -12.770 4.558 1.00 75.00 93 GLY A CA 1
ATOM 766 C C . GLY A 1 93 ? 5.691 -12.340 5.585 1.00 75.00 93 GLY A C 1
ATOM 767 O O . GLY A 1 93 ? 5.849 -11.148 5.868 1.00 75.00 93 GLY A O 1
ATOM 768 N N . ASP A 1 94 ? 6.455 -13.295 6.108 1.00 80.06 94 ASP A N 1
ATOM 769 C CA . ASP A 1 94 ? 7.576 -13.077 7.022 1.00 80.06 94 ASP A CA 1
ATOM 770 C C . ASP A 1 94 ? 8.874 -12.672 6.301 1.00 80.06 94 ASP A C 1
ATOM 772 O O . ASP A 1 94 ? 9.811 -12.189 6.952 1.00 80.06 94 ASP A O 1
ATOM 776 N N . ALA A 1 95 ? 8.913 -12.762 4.965 1.00 82.44 95 ALA A N 1
ATOM 777 C CA . ALA A 1 95 ? 10.068 -12.368 4.180 1.00 82.44 95 ALA A CA 1
ATOM 778 C C . ALA A 1 95 ? 10.502 -10.932 4.520 1.00 82.44 95 ALA A C 1
ATOM 780 O O . ALA A 1 95 ? 9.712 -10.000 4.746 1.00 82.44 95 ALA A O 1
ATOM 781 N N . LYS A 1 96 ? 11.820 -10.734 4.586 1.00 82.56 96 LYS A N 1
ATOM 782 C CA . LYS A 1 96 ? 12.395 -9.429 4.912 1.00 82.56 96 LYS A CA 1
ATOM 783 C C . LYS A 1 96 ? 12.235 -8.498 3.709 1.00 82.56 96 LYS A C 1
ATOM 785 O O . LYS A 1 96 ? 12.862 -8.698 2.678 1.00 82.56 96 LYS A O 1
ATOM 790 N N . GLY A 1 97 ? 11.463 -7.423 3.870 1.00 85.19 97 GLY A N 1
ATOM 791 C CA . GLY A 1 97 ? 11.339 -6.368 2.853 1.00 85.19 97 GLY A CA 1
ATOM 792 C C . GLY A 1 97 ? 12.546 -5.419 2.751 1.00 85.19 97 GLY A C 1
ATOM 793 O O . GLY A 1 97 ? 12.529 -4.503 1.935 1.00 85.19 97 GLY A O 1
ATOM 794 N N . GLY A 1 98 ? 13.588 -5.612 3.570 1.00 90.50 98 GLY A N 1
ATOM 795 C CA . GLY A 1 98 ? 14.809 -4.797 3.551 1.00 90.50 98 GLY A CA 1
ATOM 796 C C . GLY A 1 98 ? 14.580 -3.322 3.905 1.00 90.50 98 GLY A C 1
ATOM 797 O O . GLY A 1 98 ? 13.673 -2.985 4.670 1.00 90.50 98 GLY A O 1
ATOM 798 N N . ALA A 1 99 ? 15.419 -2.439 3.352 1.00 93.25 99 ALA A N 1
ATOM 799 C CA . ALA A 1 99 ? 15.206 -0.995 3.427 1.00 93.25 99 ALA A CA 1
ATOM 800 C C . ALA A 1 99 ? 13.887 -0.642 2.721 1.00 93.25 99 ALA A C 1
ATOM 802 O O . ALA A 1 99 ? 13.635 -1.087 1.600 1.00 93.25 99 ALA A O 1
ATOM 803 N N . SER A 1 100 ? 13.005 0.095 3.391 1.00 94.81 100 SER A N 1
ATOM 804 C CA . SER A 1 100 ? 11.633 0.307 2.921 1.00 94.81 100 SER A CA 1
ATOM 805 C C . SER A 1 100 ? 11.072 1.646 3.370 1.00 94.81 100 SER A C 1
ATOM 807 O O . SER A 1 100 ? 11.419 2.144 4.442 1.00 94.81 100 SER A O 1
ATOM 809 N N . ILE A 1 101 ? 10.134 2.155 2.578 1.00 93.69 101 ILE A N 1
ATOM 810 C CA . ILE A 1 101 ? 9.190 3.192 2.978 1.00 93.69 101 ILE A CA 1
ATOM 811 C C . ILE A 1 101 ? 7.977 2.508 3.611 1.00 93.69 101 ILE A C 1
ATOM 813 O O . ILE A 1 101 ? 7.571 1.428 3.182 1.00 93.69 101 ILE A O 1
ATOM 817 N N . PHE A 1 102 ? 7.402 3.128 4.636 1.00 95.31 102 PHE A N 1
ATOM 818 C CA . PHE A 1 102 ? 6.182 2.652 5.276 1.00 95.31 102 PHE A CA 1
ATOM 819 C C . PHE A 1 102 ? 5.079 3.678 5.060 1.00 95.31 102 PHE A C 1
ATOM 821 O O . PHE A 1 102 ? 5.293 4.877 5.239 1.00 95.31 102 PHE A O 1
ATOM 828 N N . VAL A 1 103 ? 3.906 3.200 4.672 1.00 95.25 103 VAL A N 1
ATOM 829 C CA . VAL A 1 103 ? 2.682 3.983 4.541 1.00 95.25 103 VAL A CA 1
ATOM 830 C C . VAL A 1 103 ? 1.667 3.391 5.501 1.00 95.25 103 VAL A C 1
ATOM 832 O O . VAL A 1 103 ? 1.508 2.175 5.571 1.00 95.25 103 VAL A O 1
ATOM 835 N N . ARG A 1 104 ? 0.984 4.245 6.254 1.00 95.62 104 ARG A N 1
ATOM 836 C CA . ARG A 1 104 ? -0.024 3.842 7.224 1.00 95.62 104 ARG A CA 1
ATOM 837 C C . ARG A 1 104 ? -1.379 4.412 6.838 1.00 95.62 104 ARG A C 1
ATOM 839 O O . ARG A 1 104 ? -1.493 5.616 6.617 1.00 95.62 104 ARG A O 1
ATOM 846 N N . GLY A 1 105 ? -2.375 3.540 6.745 1.00 95.50 105 GLY A N 1
ATOM 847 C CA . GLY A 1 105 ? -3.774 3.881 6.525 1.00 95.50 105 GLY A CA 1
ATOM 848 C C . GLY A 1 105 ? -4.525 3.910 7.850 1.00 95.50 105 GLY A C 1
ATOM 849 O O . GLY A 1 105 ? -4.630 2.881 8.515 1.00 95.50 105 GLY A O 1
ATOM 850 N N . THR A 1 106 ? -5.055 5.073 8.221 1.00 95.50 106 THR A N 1
ATOM 851 C CA . THR A 1 106 ? -5.911 5.258 9.405 1.00 95.50 106 THR A CA 1
ATOM 852 C C . THR A 1 106 ? -7.118 6.128 9.053 1.00 95.50 106 THR A C 1
ATOM 854 O O . THR A 1 106 ? -6.988 6.988 8.182 1.00 95.50 106 THR A O 1
ATOM 857 N N . PRO A 1 107 ? -8.264 5.974 9.731 1.00 95.00 107 PRO A N 1
ATOM 858 C CA . PRO A 1 107 ? -9.407 6.864 9.592 1.00 95.00 107 PRO A CA 1
ATOM 859 C C . PRO A 1 107 ? -9.006 8.326 9.7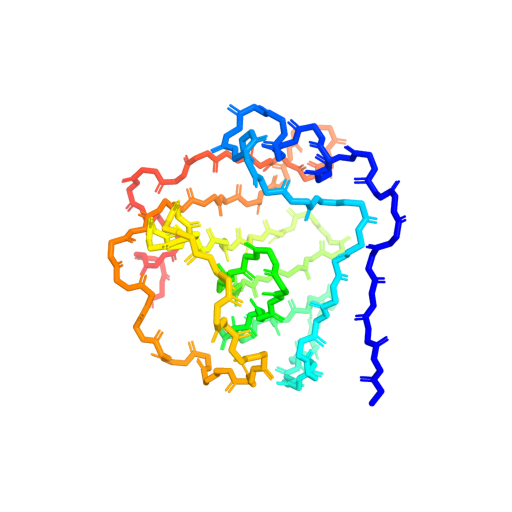70 1.00 95.00 107 PRO A C 1
ATOM 861 O O . PRO A 1 107 ? -8.256 8.678 10.684 1.00 95.00 107 PRO A O 1
ATOM 864 N N . GLY A 1 108 ? -9.473 9.160 8.853 1.00 91.69 108 GLY A N 1
ATOM 865 C CA . GLY A 1 108 ? -9.490 10.601 8.986 1.00 91.69 108 GLY A CA 1
ATOM 866 C C . GLY A 1 108 ? -10.743 11.081 9.705 1.00 91.69 108 GLY A C 1
ATOM 867 O O . GLY A 1 108 ? -11.666 10.316 9.975 1.00 91.69 108 GLY A O 1
ATOM 868 N N . ASP A 1 109 ? -10.775 12.380 9.971 1.00 90.38 109 ASP A N 1
ATOM 869 C CA . ASP A 1 109 ? -11.884 13.063 10.651 1.00 90.38 109 ASP A CA 1
ATOM 870 C C . ASP A 1 109 ? -13.199 13.005 9.849 1.00 90.38 109 ASP A C 1
ATOM 872 O O . ASP A 1 109 ? -14.281 13.132 10.407 1.00 90.38 109 ASP A O 1
ATOM 876 N N . ASP A 1 110 ? -13.100 12.772 8.539 1.00 89.00 110 ASP A N 1
ATOM 877 C CA . ASP A 1 110 ? -14.196 12.584 7.586 1.00 89.00 110 ASP A CA 1
ATOM 878 C C . ASP A 1 110 ? -14.664 11.120 7.473 1.00 89.00 110 ASP A C 1
ATOM 880 O O . ASP A 1 110 ? -15.519 10.801 6.652 1.00 89.00 110 ASP A O 1
ATOM 884 N N . GLY A 1 111 ? -14.082 10.208 8.258 1.00 84.12 111 GLY A N 1
ATOM 885 C CA . GLY A 1 111 ? -14.366 8.771 8.215 1.00 84.12 111 GLY A CA 1
ATOM 886 C C . GLY A 1 111 ? -13.672 8.016 7.074 1.00 84.12 111 GLY A C 1
ATOM 887 O O . GLY A 1 111 ? -13.586 6.787 7.125 1.00 84.12 111 GLY A O 1
ATOM 888 N N . ASN A 1 112 ? -13.110 8.716 6.084 1.00 89.94 112 ASN A N 1
ATOM 889 C CA . ASN A 1 112 ? -12.332 8.105 5.008 1.00 89.94 112 ASN A CA 1
ATOM 890 C C . ASN A 1 112 ? -10.956 7.657 5.508 1.00 89.94 112 ASN A C 1
ATOM 892 O O . ASN A 1 112 ? -10.363 8.261 6.401 1.00 89.94 112 ASN A O 1
ATOM 896 N N . ILE A 1 113 ? -10.391 6.608 4.908 1.00 91.94 113 ILE A N 1
ATOM 897 C CA . ILE A 1 113 ? -9.032 6.176 5.250 1.00 91.94 113 ILE A CA 1
ATOM 898 C C . ILE A 1 113 ? -8.017 7.149 4.644 1.00 91.94 113 ILE A C 1
ATOM 900 O O . ILE A 1 113 ? -7.901 7.270 3.425 1.00 91.94 113 ILE A O 1
ATOM 904 N N . LYS A 1 114 ? -7.241 7.812 5.504 1.00 93.75 114 LYS A N 1
ATOM 905 C CA . LYS A 1 114 ? -6.115 8.666 5.120 1.00 93.75 114 LYS A CA 1
ATOM 906 C C . LYS A 1 114 ? -4.826 7.848 5.156 1.00 93.75 114 LYS A C 1
ATOM 908 O O . LYS A 1 114 ? -4.506 7.223 6.167 1.00 93.75 114 LYS A O 1
ATOM 913 N N . PHE A 1 115 ? -4.062 7.898 4.069 1.00 92.31 115 PHE A N 1
ATOM 914 C CA . PHE A 1 115 ? -2.748 7.264 3.970 1.00 92.31 115 PHE A CA 1
ATOM 915 C C . PHE A 1 115 ? -1.647 8.294 4.218 1.00 92.31 115 PHE A C 1
ATOM 917 O O . PHE A 1 115 ? -1.613 9.343 3.576 1.00 92.31 115 PHE A O 1
ATOM 924 N N . LYS A 1 116 ? -0.748 8.012 5.164 1.00 93.56 116 LYS A N 1
ATOM 925 C CA . LYS A 1 116 ? 0.376 8.891 5.522 1.00 93.56 116 LYS A CA 1
ATOM 926 C C . LYS A 1 116 ? 1.677 8.104 5.591 1.00 93.56 116 LYS A C 1
ATOM 928 O O . LYS A 1 116 ? 1.682 6.931 5.950 1.00 93.56 116 LYS A O 1
ATOM 933 N N . LEU A 1 117 ? 2.786 8.769 5.291 1.00 93.06 117 LEU A N 1
ATOM 934 C CA . LEU A 1 117 ? 4.124 8.221 5.491 1.00 93.06 117 LEU A CA 1
ATOM 935 C C . LEU A 1 117 ? 4.347 7.903 6.984 1.00 93.06 117 LEU A C 1
ATOM 937 O O . LEU A 1 117 ? 4.167 8.772 7.838 1.00 93.06 117 LEU A O 1
ATOM 941 N N . ASP A 1 118 ? 4.752 6.677 7.308 1.00 92.44 118 ASP A N 1
ATOM 942 C CA . ASP A 1 118 ? 5.070 6.239 8.673 1.00 92.44 118 ASP A CA 1
ATOM 943 C C . ASP A 1 118 ? 6.586 6.179 8.892 1.00 92.44 118 ASP A C 1
ATOM 945 O O . ASP A 1 118 ? 7.206 5.116 8.949 1.00 92.44 118 ASP A O 1
ATOM 949 N N . LEU A 1 119 ? 7.190 7.359 9.041 1.00 82.50 119 LEU A N 1
ATOM 950 C CA . LEU A 1 119 ? 8.635 7.532 9.245 1.00 82.50 119 LEU A CA 1
ATOM 951 C C . LEU A 1 119 ? 9.181 6.823 10.497 1.00 82.50 119 LEU A C 1
ATOM 953 O O . LEU A 1 119 ? 10.374 6.542 10.574 1.00 82.50 119 LEU A O 1
ATOM 957 N N . PHE A 1 120 ? 8.323 6.514 11.473 1.00 79.25 120 PHE A N 1
ATOM 958 C CA . PHE A 1 120 ? 8.732 5.973 12.773 1.00 79.25 120 PHE A CA 1
ATOM 959 C C . PHE A 1 120 ? 8.281 4.528 13.006 1.00 79.25 120 PHE A C 1
ATOM 961 O O . PHE A 1 120 ? 8.443 4.021 14.122 1.00 79.25 120 PHE A O 1
ATOM 968 N N . LYS A 1 121 ? 7.722 3.869 11.979 1.00 78.56 121 LYS A N 1
ATOM 969 C CA . LYS A 1 121 ? 7.189 2.498 12.048 1.00 78.56 121 LYS A CA 1
ATOM 970 C C . LYS A 1 121 ? 6.244 2.317 13.242 1.00 78.56 121 LYS A C 1
ATOM 972 O O . LYS A 1 121 ? 6.313 1.310 13.950 1.00 78.56 121 LYS A O 1
ATOM 977 N N . LYS A 1 122 ? 5.394 3.316 13.509 1.00 75.69 122 LYS A N 1
ATOM 978 C CA . LYS A 1 122 ? 4.537 3.371 14.706 1.00 75.69 122 LYS A CA 1
ATOM 979 C C . LYS A 1 122 ? 3.620 2.157 14.810 1.00 75.69 122 LYS A C 1
ATOM 981 O O . LYS A 1 122 ? 3.346 1.728 15.924 1.00 75.69 122 LYS A O 1
ATOM 986 N N . PHE A 1 123 ? 3.191 1.590 13.681 1.00 80.25 123 PHE A N 1
ATOM 987 C CA . PHE A 1 123 ? 2.405 0.354 13.668 1.00 80.25 123 PHE A CA 1
ATOM 988 C C . PHE A 1 123 ? 3.145 -0.810 14.352 1.00 80.25 123 PHE A C 1
ATOM 990 O O . PHE A 1 123 ? 2.607 -1.458 15.244 1.00 80.25 123 PHE A O 1
ATOM 997 N N . ARG A 1 124 ? 4.420 -1.029 14.007 1.00 74.62 124 ARG A N 1
ATOM 998 C CA . ARG A 1 124 ? 5.221 -2.146 14.537 1.00 74.62 124 ARG A CA 1
ATOM 999 C C . ARG A 1 124 ? 5.691 -1.958 15.976 1.00 74.62 124 ARG A C 1
ATOM 1001 O O . ARG A 1 124 ? 6.082 -2.936 16.590 1.00 74.62 124 ARG A O 1
ATOM 1008 N N . LYS A 1 125 ? 5.658 -0.732 16.509 1.00 71.50 125 LYS A N 1
ATOM 1009 C CA . LYS A 1 125 ? 5.955 -0.456 17.927 1.00 71.50 125 LYS A CA 1
ATOM 1010 C C . LYS A 1 125 ? 4.775 -0.739 18.867 1.00 71.50 125 LYS A C 1
ATOM 1012 O O . LYS A 1 125 ? 4.964 -0.692 20.073 1.00 71.50 125 LYS A O 1
ATOM 1017 N N . LYS A 1 126 ? 3.566 -0.930 18.326 1.00 61.25 126 LYS A N 1
ATOM 1018 C CA . LYS A 1 126 ? 2.338 -1.183 19.099 1.00 61.25 126 LYS A CA 1
ATOM 1019 C C . LYS A 1 126 ? 2.010 -2.673 19.277 1.00 61.25 126 LYS A C 1
ATOM 1021 O O . LYS A 1 126 ? 1.091 -2.970 20.031 1.00 61.25 126 LYS A O 1
ATOM 1026 N N . LYS A 1 127 ? 2.695 -3.561 18.549 1.00 54.41 127 LYS A N 1
ATOM 1027 C CA . LYS A 1 127 ? 2.674 -5.012 18.787 1.00 54.41 127 LYS A CA 1
ATOM 1028 C C . LYS A 1 127 ? 3.596 -5.335 19.951 1.00 54.41 127 LYS A C 1
ATOM 1030 O O . LYS A 1 127 ? 3.217 -6.230 20.729 1.00 54.41 127 LYS A O 1
#